Protein AF-A0A1B6NQ89-F1 (afdb_monomer_lite)

InterPro domains:
  IPR0324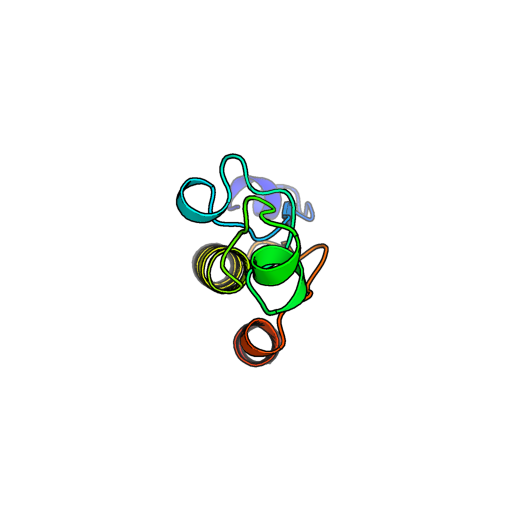66 Metal-dependent hydrolase [SSF51556] (1-82)

Structure (mmCIF, N/CA/C/O backbone):
data_AF-A0A1B6NQ89-F1
#
_entry.id   AF-A0A1B6NQ89-F1
#
loop_
_atom_site.group_PDB
_atom_site.id
_atom_site.type_symbol
_atom_site.label_atom_id
_atom_site.label_alt_id
_atom_site.label_comp_id
_atom_site.label_asym_id
_atom_site.label_entity_id
_atom_site.label_seq_id
_atom_site.pdbx_PDB_ins_code
_atom_site.Cartn_x
_atom_site.Cartn_y
_atom_site.Cartn_z
_atom_site.occupancy
_atom_site.B_iso_or_equiv
_atom_site.auth_seq_id
_atom_site.auth_comp_id
_atom_site.auth_asym_id
_atom_site.auth_atom_id
_atom_site.pdbx_PDB_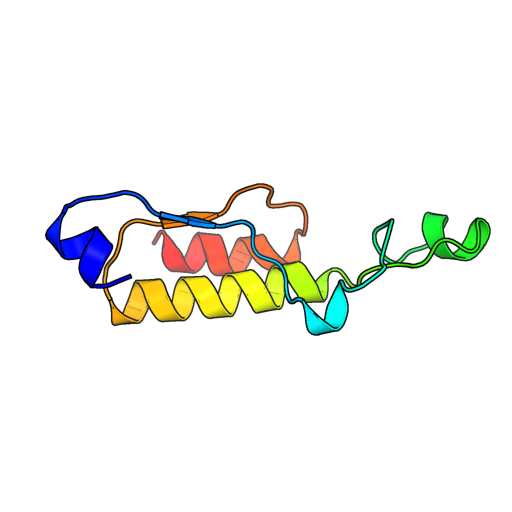model_num
ATOM 1 N N . MET A 1 1 ? -3.834 7.063 13.534 1.00 93.88 1 MET A N 1
ATOM 2 C CA . MET A 1 1 ? -5.166 6.431 13.382 1.00 93.88 1 MET A CA 1
ATOM 3 C C . MET A 1 1 ? -6.136 6.764 14.526 1.00 93.88 1 MET A C 1
ATOM 5 O O . MET A 1 1 ? -7.313 6.959 14.253 1.00 93.88 1 MET A O 1
ATOM 9 N N . THR A 1 2 ? -5.675 6.936 15.773 1.00 96.50 2 THR A N 1
ATOM 10 C CA . THR A 1 2 ? -6.516 7.302 16.939 1.00 96.50 2 THR A CA 1
ATOM 11 C C . THR A 1 2 ? -7.386 8.550 16.742 1.00 96.50 2 THR A C 1
ATOM 13 O O . THR A 1 2 ? -8.547 8.548 17.136 1.00 96.50 2 THR A O 1
ATOM 16 N N .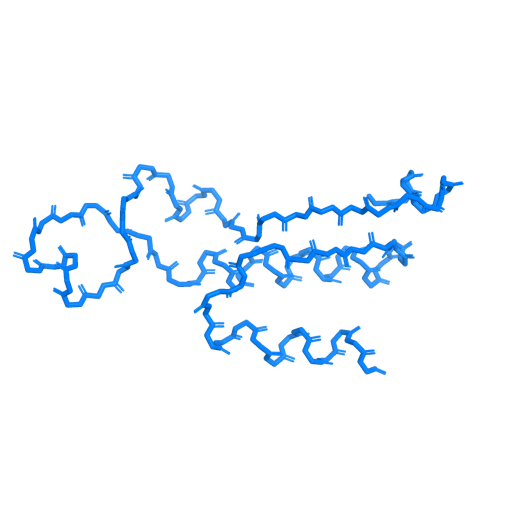 TYR A 1 3 ? -6.856 9.599 16.099 1.00 96.69 3 TYR A N 1
ATOM 17 C CA . TYR A 1 3 ? -7.627 10.814 15.807 1.00 96.69 3 TYR A CA 1
ATOM 18 C C . TYR A 1 3 ? -8.824 10.536 14.886 1.00 96.69 3 TYR A C 1
ATOM 20 O O . TYR A 1 3 ? -9.951 10.875 15.227 1.00 96.69 3 TYR A O 1
ATOM 28 N N . ALA A 1 4 ? -8.596 9.831 13.771 1.00 97.44 4 ALA A N 1
ATOM 29 C CA . ALA A 1 4 ? -9.657 9.441 12.841 1.00 97.44 4 ALA A CA 1
ATOM 30 C C . ALA A 1 4 ? -10.723 8.572 13.522 1.00 97.44 4 ALA A C 1
ATOM 32 O O . ALA A 1 4 ? -11.910 8.790 13.315 1.00 97.44 4 ALA A O 1
ATOM 33 N N . ARG A 1 5 ? -10.312 7.657 14.412 1.00 96.44 5 ARG A N 1
ATOM 34 C CA . ARG A 1 5 ? -11.242 6.866 15.231 1.00 96.44 5 ARG A CA 1
ATOM 35 C C . ARG A 1 5 ? -12.149 7.753 16.085 1.00 96.44 5 ARG A C 1
ATOM 37 O O . ARG A 1 5 ? -13.331 7.461 16.194 1.00 96.44 5 ARG A O 1
ATOM 44 N N . GLY A 1 6 ? -11.618 8.816 16.694 1.00 97.44 6 GLY A N 1
ATOM 45 C CA . GLY A 1 6 ? -12.414 9.768 17.481 1.00 97.44 6 GLY A CA 1
ATOM 46 C C . GLY A 1 6 ? -13.483 10.506 16.666 1.00 97.44 6 GLY A C 1
ATOM 47 O O . GLY A 1 6 ? -14.476 10.943 17.236 1.00 97.44 6 GLY A O 1
ATOM 48 N N . LEU A 1 7 ? -13.295 10.601 15.348 1.00 97.62 7 LEU A N 1
ATOM 49 C CA . LEU A 1 7 ? -14.217 11.228 14.400 1.00 97.62 7 LEU A CA 1
ATOM 50 C C . LEU A 1 7 ? -15.068 10.216 13.610 1.00 97.62 7 LEU A C 1
ATOM 52 O O . LEU A 1 7 ? -15.782 10.625 12.702 1.00 97.62 7 LEU A O 1
ATOM 56 N N . ASP A 1 8 ? -14.951 8.913 13.895 1.00 96.25 8 ASP A N 1
ATOM 57 C CA . ASP A 1 8 ? -15.496 7.824 13.060 1.00 96.25 8 ASP A CA 1
ATOM 58 C C . ASP A 1 8 ? -15.127 7.942 11.560 1.00 96.25 8 ASP A C 1
ATOM 60 O O . ASP A 1 8 ? -15.857 7.541 10.652 1.00 96.25 8 ASP A O 1
ATOM 64 N N . ALA A 1 9 ? -13.951 8.503 11.281 1.00 98.00 9 ALA A N 1
ATOM 65 C CA . ALA A 1 9 ? -13.462 8.691 9.926 1.00 98.00 9 ALA A CA 1
ATOM 66 C C . ALA A 1 9 ? -12.766 7.425 9.400 1.00 98.00 9 ALA A C 1
ATOM 68 O O . ALA A 1 9 ? -12.018 6.752 10.118 1.00 98.00 9 ALA A O 1
ATOM 69 N N . LEU A 1 10 ? -12.972 7.138 8.112 1.00 98.12 10 LEU A N 1
ATOM 70 C CA . LEU A 1 10 ? -12.253 6.097 7.380 1.00 98.12 10 LEU A CA 1
ATOM 71 C C . LEU A 1 10 ? -10.897 6.628 6.906 1.00 98.12 10 LEU A C 1
ATOM 73 O O . LEU A 1 10 ? -10.830 7.656 6.236 1.00 98.12 10 LEU A O 1
ATOM 77 N N . ILE A 1 11 ? -9.825 5.900 7.209 1.00 98.19 11 ILE A N 1
ATOM 78 C CA . ILE A 1 11 ? -8.505 6.145 6.624 1.00 98.19 11 ILE A CA 1
ATOM 79 C C . ILE A 1 11 ? -8.361 5.268 5.386 1.00 98.19 11 ILE A C 1
ATOM 81 O O . ILE A 1 11 ? -8.485 4.051 5.480 1.00 98.19 11 ILE A O 1
ATOM 85 N N . VAL A 1 12 ? -8.063 5.879 4.244 1.00 98.00 12 VAL A N 1
ATOM 86 C CA . VAL A 1 12 ? -7.681 5.169 3.020 1.00 98.00 12 VAL A CA 1
ATOM 87 C C . VAL A 1 12 ? -6.170 5.290 2.867 1.00 98.00 12 VAL A C 1
ATOM 89 O O . VAL A 1 12 ? -5.648 6.404 2.838 1.00 98.00 12 VAL A O 1
ATOM 92 N N . GLY A 1 13 ? -5.468 4.160 2.831 1.00 96.75 13 GLY A N 1
ATOM 93 C CA . GLY A 1 13 ? -4.016 4.110 2.672 1.00 96.75 13 GLY A CA 1
ATOM 94 C C . GLY A 1 13 ? -3.627 3.275 1.462 1.00 96.75 13 GLY A C 1
ATOM 95 O O . GLY A 1 13 ? -4.211 2.221 1.241 1.00 96.75 13 GLY A O 1
ATOM 96 N N . HIS A 1 14 ? -2.635 3.741 0.705 1.00 97.00 14 HIS A N 1
ATOM 97 C CA . HIS A 1 14 ? -1.960 2.953 -0.324 1.00 97.00 14 HIS A CA 1
ATOM 98 C C . HIS A 1 14 ? -0.760 2.238 0.322 1.00 97.00 14 HIS A C 1
ATOM 100 O O . HIS A 1 14 ? 0.211 2.918 0.685 1.00 97.00 14 HIS A O 1
ATOM 106 N N . PRO A 1 15 ? -0.809 0.908 0.526 1.00 96.81 15 PRO A N 1
ATOM 107 C CA . PRO A 1 15 ? 0.265 0.185 1.190 1.00 96.81 15 PRO A CA 1
ATOM 108 C C . PRO A 1 15 ? 1.501 0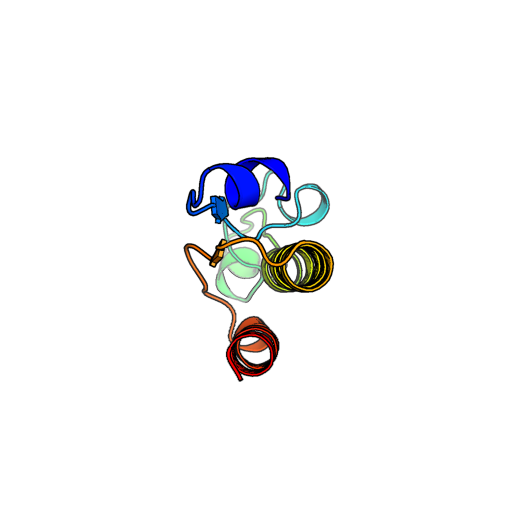.126 0.292 1.00 96.81 15 PRO A C 1
ATOM 110 O O . PRO A 1 15 ? 1.509 -0.554 -0.728 1.00 96.81 15 PRO A O 1
ATOM 113 N N . GLN A 1 16 ? 2.550 0.851 0.676 1.00 96.31 16 GLN A N 1
ATOM 114 C CA . GLN A 1 16 ? 3.820 0.871 -0.043 1.00 96.31 16 GLN A CA 1
ATOM 115 C C . GLN A 1 16 ? 4.947 1.326 0.888 1.00 96.31 16 GLN A C 1
ATOM 117 O O . GLN A 1 16 ? 4.817 2.341 1.581 1.00 96.31 16 GLN A O 1
ATOM 122 N N . ASP A 1 17 ? 6.066 0.602 0.894 1.00 96.69 17 ASP A N 1
ATOM 123 C CA . ASP A 1 17 ? 7.286 1.027 1.580 1.00 96.69 17 ASP A CA 1
ATOM 124 C C . ASP A 1 17 ? 8.109 1.997 0.704 1.00 96.69 17 ASP A C 1
ATOM 126 O O . ASP A 1 17 ? 8.620 1.586 -0.344 1.00 96.69 17 ASP A O 1
ATOM 130 N N . PRO A 1 18 ? 8.299 3.267 1.123 1.00 94.75 18 PRO A N 1
ATOM 131 C CA . PRO A 1 18 ? 8.987 4.263 0.303 1.00 94.75 18 PRO A CA 1
ATOM 132 C C . PRO A 1 18 ? 10.458 3.941 0.036 1.00 94.75 18 PRO A C 1
ATOM 134 O O . PRO A 1 18 ? 10.980 4.322 -1.011 1.00 94.75 18 PRO A O 1
ATOM 137 N N . SER A 1 19 ? 11.137 3.257 0.965 1.00 95.06 19 SER A N 1
ATOM 138 C CA . SER A 1 19 ? 12.555 2.911 0.809 1.00 95.06 19 SER A CA 1
ATOM 139 C C . SER A 1 19 ? 12.766 1.837 -0.258 1.00 95.06 19 SER A C 1
ATOM 141 O O . SER A 1 19 ? 13.813 1.806 -0.901 1.00 95.06 19 SER A O 1
ATOM 143 N N . LEU A 1 20 ? 11.748 1.004 -0.491 1.00 95.12 20 LEU A N 1
ATOM 144 C CA . LEU A 1 20 ? 11.751 -0.039 -1.513 1.00 95.12 20 LEU A CA 1
ATOM 145 C C . LEU A 1 20 ? 11.165 0.414 -2.855 1.00 95.12 20 LEU A C 1
ATOM 147 O O . LEU A 1 20 ? 11.450 -0.212 -3.876 1.00 95.12 20 LEU A O 1
ATOM 151 N N . SER A 1 21 ? 10.337 1.461 -2.871 1.00 95.88 21 SER A N 1
ATOM 152 C CA . SER A 1 21 ? 9.617 1.898 -4.073 1.00 95.88 21 SER A CA 1
ATOM 153 C C . SER A 1 21 ? 10.152 3.177 -4.716 1.00 95.88 21 SER A C 1
ATOM 155 O O . SER A 1 21 ? 9.700 3.541 -5.804 1.00 95.88 21 SER A O 1
ATOM 157 N N . ALA A 1 22 ? 11.067 3.899 -4.063 1.00 96.12 22 ALA A N 1
ATOM 158 C CA . ALA A 1 22 ? 11.584 5.166 -4.572 1.00 96.12 22 ALA A CA 1
ATOM 159 C C . ALA A 1 22 ? 12.218 5.005 -5.967 1.00 96.12 22 ALA A C 1
ATOM 161 O O . ALA A 1 22 ? 13.160 4.241 -6.158 1.00 96.12 22 ALA A O 1
ATOM 162 N N . GLY A 1 23 ? 11.698 5.748 -6.950 1.00 96.06 23 GLY A N 1
ATOM 163 C CA . GLY A 1 23 ? 12.207 5.746 -8.327 1.00 96.06 23 GLY A CA 1
ATOM 164 C C . GLY A 1 23 ? 11.838 4.514 -9.162 1.00 96.06 23 GLY A C 1
ATOM 165 O O . GLY A 1 23 ? 12.279 4.415 -10.306 1.00 96.06 23 GLY A O 1
ATOM 166 N N . ALA A 1 24 ? 11.034 3.589 -8.633 1.00 97.25 24 ALA A N 1
ATOM 167 C CA . ALA A 1 24 ? 10.538 2.448 -9.392 1.00 97.25 24 ALA A CA 1
ATOM 168 C C . ALA A 1 24 ? 9.391 2.841 -10.337 1.00 97.25 24 ALA A C 1
ATOM 170 O O . ALA A 1 24 ? 8.575 3.705 -10.026 1.00 97.25 24 ALA A O 1
ATOM 171 N N . ALA A 1 25 ? 9.306 2.157 -11.478 1.00 97.38 25 ALA A N 1
ATOM 172 C CA . ALA A 1 25 ? 8.282 2.366 -12.503 1.00 97.38 25 ALA A CA 1
ATOM 173 C C . ALA A 1 25 ? 7.528 1.079 -12.890 1.00 97.38 25 ALA A C 1
ATOM 175 O O . ALA A 1 25 ? 6.550 1.137 -13.631 1.00 97.38 25 ALA A O 1
ATOM 176 N N . ALA A 1 26 ? 7.961 -0.086 -12.399 1.00 97.25 26 ALA A N 1
ATOM 177 C CA . ALA A 1 26 ? 7.272 -1.360 -12.591 1.00 97.25 26 ALA A CA 1
ATOM 178 C C . ALA A 1 26 ? 7.494 -2.298 -11.398 1.00 97.25 26 ALA A C 1
ATOM 180 O O . ALA A 1 26 ? 8.418 -2.111 -10.609 1.00 97.25 26 ALA A O 1
ATOM 181 N N . THR A 1 27 ? 6.688 -3.350 -11.277 1.00 96.75 27 THR A N 1
ATOM 182 C CA . THR A 1 27 ? 6.967 -4.442 -10.335 1.00 96.75 27 THR A CA 1
ATOM 183 C C . THR A 1 27 ? 8.186 -5.241 -10.796 1.00 96.75 27 THR A C 1
ATOM 185 O O . THR A 1 27 ? 8.354 -5.519 -11.987 1.00 96.75 27 THR A O 1
ATOM 188 N N . SER A 1 28 ? 9.037 -5.644 -9.853 1.00 96.88 28 SER A N 1
ATOM 189 C CA . SER A 1 28 ? 10.193 -6.489 -10.135 1.00 96.88 28 SER A CA 1
ATOM 190 C C . SER A 1 28 ? 9.750 -7.825 -10.723 1.00 96.88 28 SER A C 1
ATOM 192 O O . SER A 1 28 ? 8.898 -8.511 -10.157 1.00 96.88 28 SER A O 1
ATOM 194 N N . GLY A 1 29 ? 10.353 -8.216 -11.841 1.00 96.44 29 GLY A N 1
ATOM 195 C CA . GLY A 1 29 ? 10.054 -9.473 -12.507 1.00 96.44 29 GLY A CA 1
ATOM 196 C C . GLY A 1 29 ? 10.569 -9.490 -13.937 1.00 96.44 29 GLY A C 1
ATOM 197 O O . GLY A 1 29 ? 11.273 -8.579 -14.374 1.00 96.44 29 GLY A O 1
ATOM 198 N N . LYS A 1 30 ? 10.167 -10.523 -14.685 1.00 97.81 30 LYS A N 1
ATOM 199 C CA . LYS A 1 30 ? 10.613 -10.757 -16.066 1.00 97.81 30 LYS A CA 1
ATOM 200 C C . LYS A 1 30 ? 10.477 -9.514 -16.952 1.00 97.81 30 LYS A C 1
ATOM 202 O O . LYS A 1 30 ? 11.400 -9.205 -17.691 1.00 97.81 30 LYS A O 1
ATOM 207 N N . PHE A 1 31 ? 9.349 -8.809 -16.873 1.00 97.62 31 PHE A N 1
ATOM 208 C CA . PHE A 1 31 ? 9.101 -7.613 -17.680 1.00 97.62 31 PHE A CA 1
ATOM 209 C C . PHE A 1 31 ? 10.132 -6.512 -17.397 1.00 97.62 31 PHE A C 1
ATOM 211 O O . PHE A 1 31 ? 10.838 -6.085 -18.305 1.00 97.62 31 PHE A O 1
ATOM 218 N N . ALA A 1 32 ? 10.290 -6.114 -16.134 1.00 98.06 32 ALA A N 1
ATOM 219 C CA . ALA A 1 32 ? 11.235 -5.067 -15.768 1.00 98.06 32 ALA A CA 1
ATOM 220 C C . ALA A 1 32 ? 12.687 -5.442 -16.107 1.00 98.06 32 ALA A C 1
ATOM 222 O O . ALA A 1 32 ? 13.424 -4.612 -16.635 1.00 98.06 32 ALA A O 1
ATOM 223 N N . SER A 1 33 ? 13.076 -6.704 -15.886 1.00 97.56 33 SER A N 1
ATOM 224 C CA . SER A 1 33 ? 14.417 -7.195 -16.220 1.00 97.56 33 SER A CA 1
ATOM 225 C C . SER A 1 33 ? 14.697 -7.194 -17.723 1.00 97.56 33 SER A C 1
ATOM 227 O O . SER A 1 33 ? 15.795 -6.829 -18.127 1.00 97.56 33 SER A O 1
ATOM 229 N N . LEU A 1 34 ? 13.723 -7.580 -18.557 1.00 98.44 34 LEU A N 1
ATOM 230 C CA . LEU A 1 34 ? 13.894 -7.600 -20.015 1.00 98.44 34 LEU A CA 1
ATOM 231 C C . LEU A 1 34 ? 14.004 -6.196 -20.618 1.00 98.44 34 LEU A C 1
ATOM 233 O O . LEU A 1 34 ? 14.714 -6.018 -21.602 1.00 98.44 34 LEU A O 1
ATOM 237 N N . TYR A 1 35 ? 13.310 -5.216 -20.037 1.00 98.00 35 TYR A N 1
ATOM 238 C CA . TYR A 1 35 ? 13.240 -3.853 -20.570 1.00 98.00 35 TYR A CA 1
ATOM 239 C C . TYR A 1 35 ? 14.104 -2.837 -19.806 1.00 98.00 35 TYR A C 1
ATOM 241 O O . TYR A 1 35 ? 14.062 -1.652 -20.123 1.00 98.00 35 TYR A O 1
ATOM 249 N N . GLY A 1 36 ? 14.885 -3.271 -18.809 1.00 97.62 36 GLY A N 1
ATOM 250 C CA . GLY A 1 36 ? 15.757 -2.387 -18.025 1.00 97.62 36 GLY A CA 1
ATOM 251 C C . GLY A 1 36 ? 15.002 -1.330 -17.212 1.00 97.62 36 GLY A C 1
ATOM 252 O O . GLY A 1 36 ? 15.523 -0.243 -16.976 1.00 97.62 36 GLY A O 1
ATOM 253 N N . ILE A 1 37 ? 13.763 -1.623 -16.811 1.00 98.31 37 ILE A N 1
ATOM 254 C CA . ILE A 1 37 ? 12.904 -0.678 -16.092 1.00 98.31 37 ILE A CA 1
ATOM 255 C C . ILE A 1 37 ? 13.263 -0.719 -14.598 1.00 98.31 37 ILE A C 1
ATOM 257 O O . ILE A 1 37 ? 13.274 -1.810 -14.018 1.00 98.31 37 ILE A O 1
ATOM 261 N N . PRO A 1 38 ? 13.506 0.432 -13.942 1.00 97.88 38 PRO A N 1
ATOM 262 C CA . PRO A 1 38 ? 13.630 0.502 -12.488 1.00 97.88 38 PRO A CA 1
ATOM 263 C C . PRO A 1 38 ? 12.405 -0.113 -11.810 1.00 97.88 38 PRO A C 1
ATOM 265 O O . PRO A 1 38 ? 11.270 0.247 -12.131 1.00 97.88 38 PRO A O 1
ATOM 268 N N . ALA A 1 39 ? 12.613 -1.047 -10.885 1.00 97.88 39 ALA A N 1
ATOM 269 C CA . ALA A 1 39 ? 11.532 -1.888 -10.388 1.00 97.88 39 ALA A CA 1
ATOM 270 C C . ALA A 1 39 ? 11.417 -1.907 -8.864 1.00 97.88 39 ALA A C 1
ATOM 272 O O . ALA A 1 39 ? 12.422 -1.841 -8.162 1.00 97.88 39 ALA A O 1
ATOM 273 N N . VAL A 1 40 ? 10.186 -2.056 -8.372 1.00 97.88 40 VAL A N 1
ATOM 274 C CA . VAL A 1 40 ? 9.859 -2.206 -6.950 1.00 97.88 40 VAL A CA 1
ATOM 275 C C . VAL A 1 40 ? 9.616 -3.672 -6.615 1.00 97.88 40 VAL A C 1
ATOM 277 O O . VAL A 1 40 ? 8.950 -4.395 -7.359 1.00 97.88 40 VAL A O 1
ATOM 280 N N . SER A 1 41 ? 10.142 -4.116 -5.477 1.00 96.94 41 SER A N 1
ATOM 281 C CA . SER A 1 41 ? 9.829 -5.439 -4.935 1.00 96.94 41 SER A CA 1
ATOM 282 C C . SER A 1 41 ? 8.367 -5.498 -4.465 1.00 96.94 41 SER A C 1
ATOM 284 O O . SER A 1 41 ? 7.950 -4.590 -3.747 1.00 96.94 41 SER A O 1
ATOM 286 N N . PRO A 1 42 ? 7.607 -6.579 -4.741 1.00 97.31 42 PRO A N 1
ATOM 287 C CA . PRO A 1 42 ? 6.287 -6.816 -4.142 1.00 97.31 42 PRO A CA 1
ATOM 288 C C . PRO A 1 42 ? 6.270 -6.715 -2.610 1.00 97.31 42 PRO A C 1
ATOM 290 O O . PRO A 1 42 ? 5.230 -6.461 -2.011 1.00 97.31 42 PRO A O 1
ATOM 293 N N . MET A 1 43 ? 7.431 -6.890 -1.972 1.00 97.50 43 MET A N 1
ATOM 294 C CA . MET A 1 43 ? 7.593 -6.733 -0.531 1.00 97.50 43 MET A CA 1
ATOM 295 C C . MET A 1 43 ? 7.263 -5.317 -0.038 1.00 97.50 43 MET A C 1
ATOM 297 O O . MET A 1 43 ? 6.876 -5.162 1.115 1.00 97.50 43 MET A O 1
ATOM 301 N N . ALA A 1 44 ? 7.363 -4.295 -0.895 1.00 97.94 44 ALA A N 1
ATOM 302 C CA . ALA A 1 44 ? 6.977 -2.933 -0.540 1.00 97.94 44 ALA A CA 1
ATOM 303 C C . ALA A 1 44 ? 5.489 -2.839 -0.152 1.00 97.94 44 ALA A C 1
ATOM 305 O O . ALA A 1 44 ? 5.167 -2.196 0.847 1.00 97.94 44 ALA A O 1
ATOM 306 N N . GLU A 1 45 ? 4.607 -3.537 -0.876 1.00 98.25 45 GLU A N 1
ATOM 307 C CA . GLU A 1 45 ? 3.175 -3.606 -0.555 1.00 98.25 45 GLU A CA 1
ATOM 308 C C . GLU A 1 45 ? 2.948 -4.403 0.735 1.00 98.25 45 GLU A C 1
ATOM 310 O O . GLU A 1 45 ? 2.273 -3.931 1.647 1.00 98.25 45 GLU A O 1
ATOM 315 N N . VAL A 1 46 ? 3.571 -5.584 0.844 1.00 97.81 46 VAL A N 1
ATOM 316 C CA . VAL A 1 46 ? 3.408 -6.485 1.999 1.00 97.81 46 VAL A CA 1
ATOM 317 C C . VAL A 1 46 ? 3.841 -5.802 3.300 1.00 97.81 46 VAL A C 1
ATOM 319 O O . VAL A 1 46 ? 3.083 -5.780 4.267 1.00 97.81 46 VAL A O 1
ATOM 322 N N . MET A 1 47 ? 5.026 -5.183 3.318 1.00 97.56 47 MET A N 1
ATOM 323 C CA . MET A 1 47 ? 5.540 -4.471 4.493 1.00 97.56 47 MET A CA 1
ATOM 324 C C . MET A 1 47 ? 4.676 -3.263 4.857 1.00 97.56 47 MET A C 1
ATOM 326 O O . MET A 1 47 ? 4.393 -3.039 6.037 1.00 97.56 47 MET A O 1
ATOM 330 N N . GLY A 1 48 ? 4.253 -2.486 3.853 1.00 97.25 48 GLY A N 1
ATOM 331 C CA . GLY A 1 48 ? 3.357 -1.352 4.057 1.00 97.25 48 GLY A CA 1
ATOM 332 C C . GLY A 1 48 ? 2.031 -1.787 4.678 1.00 97.25 48 GLY A C 1
ATOM 333 O O . GLY A 1 48 ? 1.579 -1.178 5.650 1.00 97.25 48 GLY A O 1
ATOM 334 N N . LEU A 1 49 ? 1.449 -2.875 4.169 1.00 97.81 49 LEU A N 1
ATOM 335 C CA . LEU A 1 49 ? 0.177 -3.401 4.649 1.00 97.81 49 LEU A CA 1
ATOM 336 C C . LEU A 1 49 ? 0.295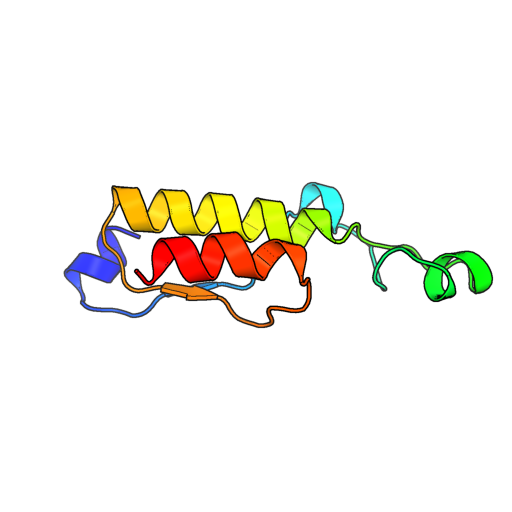 -3.950 6.070 1.00 97.81 49 LEU A C 1
ATOM 338 O O . LEU A 1 49 ? -0.513 -3.590 6.921 1.00 97.81 49 LEU A O 1
ATOM 342 N N . ASP A 1 50 ? 1.303 -4.775 6.358 1.00 97.19 50 ASP A N 1
ATOM 343 C CA . ASP A 1 50 ? 1.496 -5.346 7.695 1.00 97.19 50 ASP A CA 1
ATOM 344 C C . ASP A 1 50 ? 1.692 -4.255 8.756 1.00 97.19 50 ASP A C 1
ATOM 346 O O . ASP A 1 50 ? 1.111 -4.325 9.845 1.00 97.19 50 ASP A O 1
ATOM 350 N N . ARG A 1 51 ? 2.456 -3.205 8.429 1.00 96.88 51 ARG A N 1
ATOM 351 C CA . ARG A 1 51 ? 2.615 -2.030 9.295 1.00 96.88 51 ARG A CA 1
ATOM 352 C C . ARG A 1 51 ? 1.272 -1.354 9.554 1.00 96.88 51 ARG A C 1
ATOM 354 O O . ARG A 1 51 ? 0.936 -1.078 10.707 1.00 96.88 51 ARG A O 1
ATOM 361 N N . ASP A 1 52 ? 0.517 -1.063 8.501 1.00 97.38 52 ASP A N 1
ATOM 362 C CA . ASP A 1 52 ? -0.750 -0.347 8.622 1.00 97.38 52 ASP A CA 1
ATOM 363 C C . ASP A 1 52 ? -1.780 -1.180 9.406 1.00 97.38 52 ASP A C 1
ATOM 365 O O . ASP A 1 52 ? -2.442 -0.649 10.299 1.00 97.38 52 ASP A O 1
ATOM 369 N N . LEU A 1 53 ? -1.843 -2.496 9.180 1.00 97.25 53 LEU A N 1
ATOM 370 C CA . LEU A 1 53 ? -2.692 -3.420 9.940 1.00 97.25 53 LEU A CA 1
ATOM 371 C C . LEU A 1 53 ? -2.280 -3.519 11.417 1.00 97.25 53 LEU A C 1
ATOM 373 O O . LEU A 1 53 ? -3.149 -3.574 12.288 1.00 97.25 53 LEU A O 1
ATOM 377 N N . ALA A 1 54 ? -0.984 -3.475 11.736 1.00 97.25 54 ALA A N 1
ATOM 378 C CA . ALA A 1 54 ? -0.525 -3.407 13.125 1.00 97.25 54 ALA A CA 1
ATOM 379 C C . ALA A 1 54 ? -0.991 -2.110 13.816 1.00 97.25 54 ALA A C 1
ATOM 381 O O . ALA A 1 54 ? -1.436 -2.133 14.968 1.00 97.25 54 ALA A O 1
ATOM 382 N N . LEU A 1 55 ? -0.961 -0.977 13.105 1.00 96.94 55 LEU A N 1
ATOM 383 C CA . LEU A 1 55 ? -1.498 0.291 13.609 1.00 96.94 55 LEU A CA 1
ATOM 384 C C . LEU A 1 55 ? -3.020 0.235 13.792 1.00 96.94 55 LEU A C 1
ATOM 386 O O . LEU A 1 55 ? -3.535 0.764 14.783 1.00 96.94 55 LEU A O 1
ATOM 390 N N . VAL A 1 56 ? -3.742 -0.422 12.882 1.00 97.19 56 VAL A N 1
ATOM 391 C CA . VAL A 1 56 ? -5.183 -0.677 13.020 1.00 97.19 56 VAL A CA 1
ATOM 392 C C . VAL A 1 56 ? -5.456 -1.515 14.263 1.00 97.19 56 VAL A C 1
ATOM 394 O O . VAL A 1 56 ? -6.273 -1.106 15.084 1.00 97.19 56 VAL A O 1
ATOM 397 N N . ALA A 1 57 ? -4.737 -2.621 14.468 1.00 96.19 57 ALA A N 1
ATOM 398 C CA . ALA A 1 57 ? -4.906 -3.484 15.636 1.00 96.19 57 ALA A CA 1
ATOM 399 C C . ALA A 1 57 ? -4.678 -2.724 16.957 1.00 96.19 57 ALA A C 1
ATOM 401 O O . ALA A 1 57 ? -5.451 -2.869 17.904 1.00 96.19 57 ALA A O 1
ATOM 402 N N . MET A 1 58 ? -3.661 -1.856 17.002 1.00 97.12 58 MET A N 1
ATOM 403 C CA . MET A 1 58 ? -3.347 -1.038 18.177 1.00 97.12 58 MET A CA 1
ATOM 404 C C . MET A 1 58 ? -4.386 0.064 18.441 1.00 97.12 58 MET A C 1
ATOM 406 O O . MET A 1 58 ? -4.708 0.354 19.591 1.00 97.12 58 MET A O 1
ATOM 410 N N . THR A 1 59 ? -4.901 0.713 17.393 1.00 97.06 59 THR A N 1
ATOM 411 C CA . THR A 1 59 ? -5.731 1.929 17.529 1.00 97.06 59 THR A CA 1
ATOM 412 C C . THR A 1 59 ? -7.228 1.701 17.344 1.00 97.06 59 THR A C 1
ATOM 414 O O . THR A 1 59 ? -8.022 2.580 17.687 1.00 97.06 59 THR A O 1
ATOM 417 N N . ARG A 1 60 ? -7.620 0.543 16.801 1.00 95.38 60 ARG A N 1
ATOM 418 C CA . ARG A 1 60 ? -8.989 0.190 16.394 1.00 95.38 60 ARG A CA 1
ATOM 419 C C . ARG A 1 60 ? -9.627 1.215 15.445 1.00 95.38 60 ARG A C 1
ATOM 421 O O . ARG A 1 60 ? -10.828 1.467 15.512 1.00 95.38 60 ARG A O 1
ATOM 428 N N . GLY A 1 61 ? -8.814 1.861 14.608 1.00 96.50 61 GLY A N 1
ATOM 429 C CA . GLY A 1 61 ? -9.292 2.786 13.581 1.00 96.50 61 GLY A CA 1
ATOM 430 C C . GLY A 1 61 ? -9.884 2.059 12.373 1.00 96.50 61 GLY A C 1
ATOM 431 O O . GLY A 1 61 ? -9.507 0.929 12.078 1.00 96.50 61 GLY A O 1
ATOM 432 N N . ARG A 1 62 ? -10.790 2.724 11.649 1.00 97.25 62 ARG A N 1
ATOM 433 C CA . ARG A 1 62 ? -11.308 2.229 10.367 1.00 97.25 62 ARG A CA 1
ATOM 434 C C . ARG A 1 62 ? -10.271 2.474 9.277 1.00 97.25 62 ARG A C 1
ATOM 436 O O . ARG A 1 62 ? -9.814 3.605 9.108 1.00 97.25 62 ARG A O 1
ATOM 443 N N . TYR A 1 63 ? -9.926 1.428 8.538 1.00 97.62 63 TYR A N 1
ATOM 444 C CA . TYR A 1 63 ? -8.895 1.474 7.508 1.00 97.62 63 TYR A CA 1
ATOM 445 C C . TYR A 1 63 ? -9.340 0.737 6.246 1.00 97.62 63 TYR A C 1
ATOM 447 O O . TYR A 1 63 ? -9.973 -0.315 6.323 1.00 97.62 63 TYR A O 1
ATOM 455 N N . HIS A 1 64 ? -8.999 1.303 5.096 1.00 97.50 64 HIS A N 1
ATOM 456 C CA . HIS A 1 64 ? -9.151 0.709 3.779 1.00 97.50 64 HIS A CA 1
ATOM 457 C C . HIS A 1 64 ? -7.781 0.695 3.102 1.00 97.50 64 HIS A C 1
ATOM 459 O O . HIS A 1 64 ? -7.187 1.755 2.893 1.00 97.50 64 HIS A O 1
ATOM 465 N N . ALA A 1 65 ? -7.299 -0.502 2.775 1.00 97.50 65 ALA A N 1
ATOM 466 C CA . ALA A 1 65 ? -6.108 -0.679 1.960 1.00 97.50 65 ALA A CA 1
ATOM 467 C C . ALA A 1 65 ? -6.494 -0.549 0.482 1.00 97.50 65 ALA A C 1
ATOM 469 O O . ALA A 1 65 ? -7.232 -1.387 -0.039 1.00 97.50 65 ALA A O 1
ATOM 470 N N . ASP A 1 66 ? -6.018 0.507 -0.167 1.00 96.50 66 ASP A N 1
ATOM 471 C CA . ASP A 1 66 ? -6.222 0.737 -1.594 1.00 96.50 66 ASP A CA 1
ATOM 472 C C . ASP A 1 66 ? -5.211 -0.064 -2.434 1.00 96.50 66 ASP A C 1
ATOM 474 O O . ASP A 1 66 ? -4.100 -0.338 -1.985 1.00 96.50 66 ASP A O 1
ATOM 478 N N . GLN A 1 67 ? -5.591 -0.415 -3.665 1.00 95.12 67 GLN A N 1
ATOM 479 C CA . GLN A 1 67 ? -4.706 -1.008 -4.680 1.00 95.12 67 GLN A CA 1
ATOM 480 C C . GLN A 1 67 ? -3.891 -2.231 -4.222 1.00 95.12 67 GLN A C 1
ATOM 482 O O . GLN A 1 67 ? -2.697 -2.327 -4.491 1.00 95.12 67 GLN A O 1
ATOM 487 N N . ILE A 1 68 ? -4.538 -3.210 -3.588 1.00 97.00 68 ILE A N 1
ATOM 488 C CA . ILE A 1 68 ? -3.897 -4.504 -3.314 1.00 97.00 68 ILE A CA 1
ATOM 489 C C . ILE A 1 68 ? -3.650 -5.255 -4.625 1.00 97.00 68 ILE A C 1
ATOM 491 O O . ILE A 1 68 ? -4.593 -5.596 -5.344 1.00 97.00 68 ILE A O 1
ATOM 495 N N . THR A 1 69 ? -2.384 -5.547 -4.915 1.00 97.06 69 THR A N 1
ATOM 496 C CA . THR A 1 69 ? -1.958 -6.231 -6.145 1.00 97.06 69 THR A CA 1
ATOM 497 C C . THR A 1 69 ? -1.120 -7.484 -5.889 1.00 97.06 69 THR A C 1
ATOM 499 O O . THR A 1 69 ? -0.949 -8.300 -6.798 1.00 97.06 69 THR A O 1
ATOM 502 N N . VAL A 1 70 ? -0.626 -7.690 -4.661 1.00 97.25 70 VAL A N 1
ATOM 503 C CA . VAL A 1 70 ? 0.280 -8.791 -4.316 1.00 97.25 70 VAL A CA 1
ATOM 504 C C . VAL A 1 70 ? -0.457 -9.901 -3.563 1.00 97.25 70 VAL A C 1
ATOM 506 O O . VAL A 1 70 ? -1.039 -9.699 -2.502 1.00 97.25 70 VAL A O 1
ATOM 509 N N . ALA A 1 71 ? -0.373 -11.136 -4.068 1.00 97.56 71 ALA A N 1
ATOM 510 C CA . ALA A 1 71 ? -1.033 -12.292 -3.449 1.00 97.56 71 ALA A CA 1
ATOM 511 C C . ALA A 1 71 ? -0.570 -12.559 -2.002 1.00 97.56 71 ALA A C 1
ATOM 513 O O . ALA A 1 71 ? -1.366 -12.978 -1.165 1.00 97.56 71 ALA A O 1
ATOM 514 N N . ALA A 1 72 ? 0.701 -12.282 -1.691 1.00 97.06 72 ALA A N 1
ATOM 515 C CA . ALA A 1 72 ? 1.259 -12.419 -0.344 1.00 97.06 72 ALA A CA 1
ATOM 516 C C . ALA A 1 72 ? 0.663 -11.430 0.679 1.00 97.06 72 ALA A C 1
ATOM 518 O O . ALA A 1 72 ? 0.765 -11.678 1.877 1.00 97.06 72 ALA A O 1
ATOM 519 N N . SER A 1 73 ? 0.000 -10.362 0.226 1.00 97.50 73 SER A N 1
ATOM 520 C CA . SER A 1 73 ? -0.722 -9.408 1.077 1.00 97.50 73 SER A CA 1
ATOM 521 C C . SER A 1 73 ? -2.062 -9.971 1.577 1.00 97.50 73 SER A C 1
ATOM 523 O O . SER A 1 73 ? -2.564 -9.581 2.634 1.00 97.50 73 SER A O 1
ATOM 525 N N . LEU A 1 74 ? -2.656 -10.924 0.846 1.00 97.00 74 LEU A N 1
ATOM 526 C CA . LEU A 1 74 ? -4.005 -11.433 1.122 1.00 97.00 74 LEU A CA 1
ATOM 527 C C . LEU A 1 74 ? -4.146 -12.158 2.473 1.00 97.00 74 LEU A C 1
ATOM 529 O O . LEU A 1 74 ? -5.149 -11.917 3.148 1.00 97.00 74 LEU A O 1
ATOM 533 N N . PRO A 1 75 ? -3.199 -13.010 2.924 1.00 96.81 75 PRO A N 1
ATOM 534 C CA . PRO A 1 75 ? -3.315 -13.677 4.219 1.00 96.81 75 PRO A CA 1
ATOM 535 C C . PRO A 1 75 ? -3.358 -12.704 5.399 1.00 96.81 75 PRO A C 1
ATOM 537 O O . PRO A 1 75 ? -4.114 -12.930 6.341 1.00 96.81 75 PRO A O 1
ATOM 540 N N . ALA A 1 76 ? -2.575 -11.621 5.353 1.00 95.75 76 ALA A N 1
ATOM 541 C CA . ALA A 1 76 ? -2.584 -10.592 6.389 1.00 95.75 76 ALA A CA 1
ATOM 542 C C . ALA A 1 76 ? -3.928 -9.855 6.426 1.00 95.75 76 ALA A C 1
ATOM 544 O O . ALA A 1 76 ? -4.510 -9.687 7.499 1.00 95.75 76 ALA A O 1
ATOM 545 N N . LEU A 1 77 ? -4.462 -9.501 5.253 1.00 94.94 77 LEU A N 1
ATOM 546 C CA . LEU A 1 77 ? -5.765 -8.853 5.132 1.00 94.94 77 LEU A CA 1
ATOM 547 C C . LEU A 1 77 ? -6.908 -9.753 5.625 1.00 94.94 77 LEU A C 1
ATOM 549 O O . LEU A 1 77 ? -7.788 -9.288 6.345 1.00 94.94 77 LEU A O 1
ATOM 553 N N . ALA A 1 78 ? -6.881 -11.043 5.278 1.00 95.94 78 ALA A N 1
ATOM 554 C CA . ALA A 1 78 ? -7.855 -12.019 5.761 1.00 95.94 78 ALA A CA 1
ATOM 555 C C . ALA A 1 78 ? -7.812 -12.134 7.292 1.00 95.94 78 ALA A C 1
ATOM 557 O O . ALA A 1 78 ? -8.843 -11.996 7.941 1.00 95.94 78 ALA A O 1
ATOM 558 N N . ARG A 1 79 ? -6.609 -12.273 7.865 1.00 94.94 79 ARG A N 1
ATOM 559 C CA . ARG A 1 79 ? -6.389 -12.311 9.319 1.00 94.94 79 ARG A CA 1
ATOM 560 C C . ARG A 1 79 ? -6.870 -11.067 10.061 1.00 94.94 79 ARG A C 1
ATOM 562 O O . ARG A 1 79 ? -7.169 -11.170 11.237 1.00 94.94 79 ARG A O 1
ATOM 569 N N . ALA A 1 80 ? -6.822 -9.895 9.434 1.00 93.94 80 ALA A N 1
ATOM 570 C CA . ALA A 1 80 ? -7.226 -8.645 10.072 1.00 93.94 80 ALA A CA 1
ATOM 571 C C . ALA A 1 80 ? -8.738 -8.390 9.997 1.00 93.94 80 ALA A C 1
ATOM 573 O O . ALA A 1 80 ? -9.250 -7.548 10.734 1.00 93.94 80 ALA A 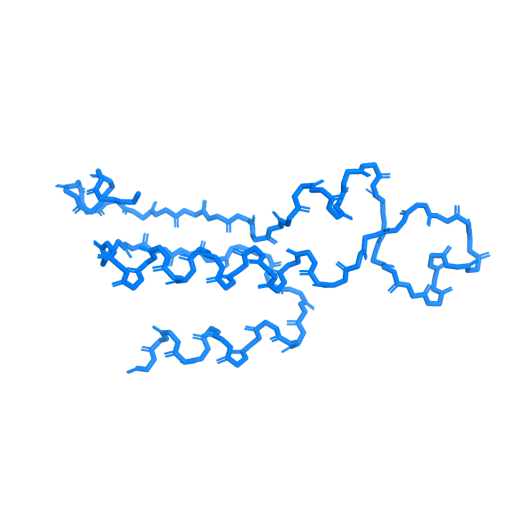O 1
ATOM 574 N N . ARG A 1 81 ? -9.432 -9.066 9.076 1.00 88.75 81 ARG A N 1
ATOM 575 C CA . ARG A 1 81 ? -10.889 -9.004 8.940 1.00 88.75 81 ARG A CA 1
ATOM 576 C C . ARG A 1 81 ? -11.592 -9.908 9.954 1.00 88.75 81 ARG A C 1
ATOM 578 O O . ARG A 1 81 ? -12.641 -9.510 10.456 1.00 88.75 81 ARG A O 1
ATOM 585 N N . ASP A 1 82 ? -11.057 -11.109 10.154 1.00 85.06 82 ASP A N 1
ATOM 586 C CA . ASP A 1 82 ? -11.628 -12.152 11.015 1.00 85.06 82 ASP A CA 1
ATOM 587 C C . ASP A 1 82 ? -11.293 -11.905 12.501 1.00 85.06 82 ASP A C 1
ATOM 589 O O . ASP A 1 82 ? -12.182 -12.153 13.349 1.00 85.06 82 ASP A O 1
#

Radius of gyration: 14.67 Å; chains: 1; bounding box: 31×25×39 Å

Foldseek 3Di:
DQVCVVVLHEAEDAQFACVQCPQFDEADDDVCVVVVGRHGHPVRNQVSLLVVLVVCVVRVHHYDHPDDDDPNNVVVVVVSVD

Secondary structure (DSSP, 8-state):
-HHHHHTTPEEEE----HHHHTT--EETTHHHHHHT--EE-THHHHHHHHHHHHHHHHH--EEEE-----GGGHHHHHHHH-

Organism: NCBI:txid412755

Sequence (82 aa):
MTYARGLDALIVGHPQDPSLSAGAAATSGKFASLYGIPAVSPMAEVMGLDRDLALVAMTRGRYHADQITVAASLPALARARD

pLDDT: mean 96.69, std 1.85, range [85.06, 98.44]